Protein AF-A0A063ZNJ9-F1 (afdb_monomer_lite)

Foldseek 3Di:
DVVLLCCQQPPLPLVSFPHSCCCVPQLVVLQVVLQVVLQVCLVVPDVDPVSSVVSSVVSNVVSSNVSSSVVSVVRVVD

pLDDT: mean 82.7, std 11.41, range [53.88, 95.69]

Sequence (78 aa):
MKEELKRRLFRFDHEGWNNPWYGFVAAPILTALGISIGELFGVHLVSSALGEDLIVILCMVVTIVVGFTGVALIDMGR

Secondary structure (DSSP, 8-state):
-HHHHHHHHHS--GGGSSSTHHHHHHHHHHHHHHHHHHHHHHHHH-SSHHHHHHHHHHHHHHHHHHHHHHHHHHHHT-

Radius of gyration: 14.66 Å; chains: 1; bounding box: 34×21×39 Å

Structure (mmCIF, N/CA/C/O backbone):
data_AF-A0A063ZNJ9-F1
#
_entry.id   AF-A0A063ZNJ9-F1
#
loop_
_atom_site.group_PDB
_atom_site.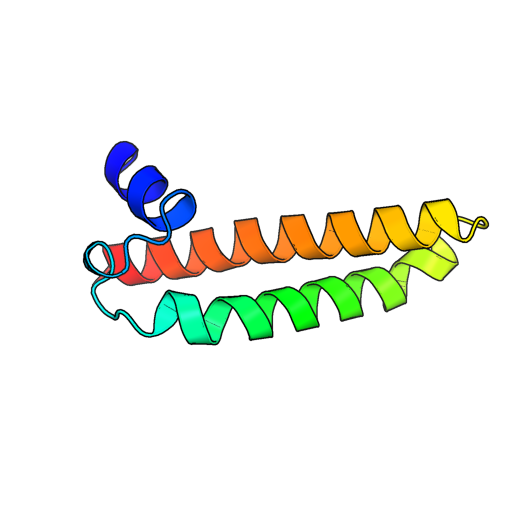id
_atom_site.type_symbol
_atom_site.label_atom_id
_atom_site.label_alt_id
_atom_site.label_comp_id
_atom_site.label_asym_id
_atom_site.label_entity_id
_atom_site.label_seq_id
_atom_site.pdbx_PDB_ins_code
_atom_site.Cartn_x
_atom_site.Cartn_y
_atom_site.Cartn_z
_atom_site.occupancy
_atom_site.B_iso_or_equiv
_atom_site.auth_seq_id
_atom_site.auth_comp_id
_atom_site.auth_asym_id
_atom_site.auth_atom_id
_atom_site.pdbx_PDB_model_num
ATOM 1 N N . MET A 1 1 ? -7.961 10.365 16.583 1.00 57.28 1 MET A N 1
ATOM 2 C CA . MET A 1 1 ? -7.653 10.698 15.166 1.00 57.28 1 MET A CA 1
ATOM 3 C C . MET A 1 1 ? -6.188 10.526 14.745 1.00 57.28 1 MET A C 1
ATOM 5 O O . MET A 1 1 ? -5.902 9.484 14.180 1.00 57.28 1 MET A O 1
ATOM 9 N N . LYS A 1 2 ? -5.235 11.459 14.963 1.00 63.59 2 LYS A N 1
ATOM 10 C CA . LYS A 1 2 ? -3.882 11.335 14.344 1.00 63.59 2 LYS A CA 1
ATOM 11 C C . LYS A 1 2 ? -3.050 10.155 14.883 1.00 63.59 2 LYS A C 1
ATOM 13 O O . LYS A 1 2 ? -2.444 9.431 14.100 1.00 63.59 2 LYS A O 1
ATOM 18 N N . GLU A 1 3 ? -3.060 9.941 16.198 1.00 68.06 3 GLU A N 1
ATOM 19 C CA . GLU A 1 3 ? -2.350 8.818 16.842 1.00 68.06 3 GLU A CA 1
ATOM 20 C C . GLU A 1 3 ? -3.030 7.466 16.588 1.00 68.06 3 GLU A C 1
ATOM 22 O O . GLU A 1 3 ? -2.380 6.447 16.385 1.00 68.06 3 GLU A O 1
ATOM 27 N N . GLU A 1 4 ? -4.353 7.477 16.505 1.00 66.62 4 GLU A N 1
ATOM 28 C CA . GLU A 1 4 ? -5.194 6.313 16.222 1.00 66.62 4 GLU A CA 1
ATOM 29 C C . GLU A 1 4 ? -5.033 5.820 14.776 1.00 66.62 4 GLU A C 1
ATOM 31 O O . GLU A 1 4 ? -4.854 4.627 14.537 1.00 66.62 4 GLU A O 1
ATOM 36 N N . LEU A 1 5 ? -4.960 6.751 13.817 1.00 68.75 5 LEU A N 1
ATOM 37 C CA . LEU A 1 5 ? -4.649 6.464 12.417 1.00 68.75 5 LEU A CA 1
ATOM 38 C C . LEU A 1 5 ? -3.249 5.854 12.268 1.00 68.75 5 LEU A C 1
ATOM 40 O O . LEU A 1 5 ? -3.081 4.848 11.582 1.00 68.75 5 LEU A O 1
ATOM 44 N N . LYS A 1 6 ? -2.244 6.423 12.950 1.00 68.31 6 LYS A N 1
ATOM 45 C CA . LYS A 1 6 ? -0.883 5.870 12.953 1.00 68.31 6 LYS A CA 1
ATOM 46 C C . LYS A 1 6 ? -0.845 4.450 13.512 1.00 68.31 6 LYS A C 1
ATOM 48 O O . LYS A 1 6 ? -0.174 3.601 12.936 1.00 68.31 6 LYS A O 1
ATOM 53 N N . ARG A 1 7 ? -1.560 4.182 14.609 1.00 67.56 7 ARG A N 1
ATOM 54 C CA . ARG A 1 7 ? -1.586 2.857 15.251 1.00 67.56 7 ARG A CA 1
ATOM 55 C C . ARG A 1 7 ? -2.140 1.784 14.309 1.00 67.56 7 ARG A C 1
ATOM 57 O O . ARG A 1 7 ? -1.548 0.715 14.193 1.00 67.56 7 ARG A O 1
ATOM 64 N N . ARG A 1 8 ? -3.209 2.112 13.579 1.00 66.69 8 ARG A N 1
ATOM 65 C CA . ARG A 1 8 ? -3.857 1.231 12.594 1.00 66.69 8 ARG A CA 1
ATOM 66 C C . ARG A 1 8 ? -3.013 1.005 11.335 1.00 66.69 8 ARG A C 1
ATOM 68 O O . ARG A 1 8 ? -2.951 -0.120 10.853 1.00 66.69 8 ARG A O 1
ATOM 75 N N . LEU A 1 9 ? -2.339 2.046 10.834 1.00 67.69 9 LEU A N 1
ATOM 76 C CA . LEU A 1 9 ? -1.525 1.982 9.610 1.00 67.69 9 LEU A CA 1
ATOM 77 C C . LEU A 1 9 ? -0.147 1.341 9.809 1.00 67.69 9 LEU A C 1
ATOM 79 O O . LEU A 1 9 ? 0.315 0.615 8.937 1.00 67.69 9 LEU A O 1
ATOM 83 N N . PHE A 1 10 ? 0.531 1.622 10.925 1.00 64.31 10 PHE A N 1
ATOM 84 C CA . PHE A 1 10 ? 1.950 1.275 11.085 1.00 64.31 10 PHE A CA 1
ATOM 85 C C . PHE A 1 10 ? 2.213 0.067 11.973 1.00 64.31 10 PHE A C 1
ATOM 87 O O . PHE A 1 10 ? 3.341 -0.421 11.998 1.00 64.31 10 PHE A O 1
ATOM 94 N N . ARG A 1 11 ? 1.219 -0.407 12.729 1.00 53.88 11 ARG A N 1
ATOM 95 C CA . ARG A 1 11 ? 1.478 -1.400 13.776 1.00 53.88 11 ARG A CA 1
ATOM 96 C C . ARG A 1 11 ? 0.884 -2.777 13.522 1.00 53.88 11 ARG A C 1
ATOM 98 O O . ARG A 1 11 ? 1.082 -3.643 14.364 1.00 53.88 11 ARG A O 1
ATOM 105 N N . PHE A 1 12 ? 0.179 -2.988 12.404 1.00 57.50 12 PHE A N 1
ATOM 106 C CA . PHE A 1 12 ? -0.630 -4.200 12.194 1.00 57.50 12 PHE A CA 1
ATOM 107 C C . PHE A 1 12 ? -1.442 -4.555 13.457 1.00 57.50 12 PHE A C 1
ATOM 109 O O . PHE A 1 12 ? -1.668 -5.721 13.757 1.00 57.50 12 PHE A O 1
ATOM 116 N N . ASP A 1 13 ? -1.854 -3.546 14.230 1.00 63.03 13 ASP A N 1
ATOM 117 C CA . ASP A 1 13 ? -2.514 -3.730 15.519 1.00 63.03 13 ASP A CA 1
ATOM 118 C C . ASP A 1 13 ? -3.967 -4.101 15.236 1.00 63.03 13 ASP A C 1
ATOM 120 O O . ASP A 1 13 ? -4.800 -3.234 14.969 1.00 63.03 13 ASP A O 1
ATOM 124 N N . HIS A 1 14 ? -4.238 -5.405 15.173 1.00 62.19 14 HIS A N 1
ATOM 125 C CA . HIS A 1 14 ? -5.550 -5.954 14.818 1.00 62.19 14 HIS A CA 1
ATOM 126 C C . HIS A 1 14 ? -6.628 -5.563 15.832 1.00 62.19 14 HIS A C 1
ATOM 128 O O . HIS A 1 14 ? -7.798 -5.491 15.469 1.00 62.19 14 HIS A O 1
ATOM 134 N N . GLU A 1 15 ? -6.233 -5.246 17.067 1.00 64.56 15 GLU A N 1
ATOM 135 C CA . GLU A 1 15 ? -7.126 -4.750 18.117 1.00 64.56 15 GLU A CA 1
ATOM 136 C C . GLU A 1 15 ? -7.530 -3.286 17.900 1.00 64.56 15 GLU A C 1
ATOM 138 O O . GLU A 1 15 ? -8.487 -2.803 18.497 1.00 64.56 15 GLU A O 1
ATOM 143 N N . GLY A 1 16 ? -6.810 -2.562 17.038 1.00 67.12 16 GLY A N 1
ATOM 144 C CA . GLY A 1 16 ? -7.095 -1.166 16.739 1.00 67.12 16 GLY A CA 1
ATOM 145 C C . GLY A 1 16 ? -8.276 -0.956 15.793 1.00 67.12 16 GLY A C 1
ATOM 146 O O . GLY A 1 16 ? -8.733 0.178 15.700 1.00 67.12 16 GLY A O 1
ATOM 147 N N . TRP A 1 17 ? -8.746 -1.988 15.087 1.00 75.44 17 TRP A N 1
ATOM 148 C CA . TRP A 1 17 ? -9.791 -1.908 14.057 1.00 75.44 17 TRP A CA 1
ATOM 149 C C . TRP A 1 17 ? -11.140 -2.399 14.593 1.00 75.44 17 TRP A C 1
ATOM 151 O O . TRP A 1 17 ? -11.178 -3.392 15.315 1.00 75.44 17 TRP A O 1
ATOM 161 N N . ASN A 1 18 ? -12.257 -1.787 14.177 1.00 78.25 18 ASN A N 1
ATOM 162 C CA . ASN A 1 18 ? -13.588 -2.321 14.509 1.00 78.25 18 ASN A CA 1
ATOM 163 C C . ASN A 1 18 ? -13.819 -3.705 13.872 1.00 78.25 18 ASN A C 1
ATOM 165 O O . ASN A 1 18 ? -14.591 -4.511 14.392 1.00 78.25 18 ASN A O 1
ATOM 169 N N . ASN A 1 19 ? -13.143 -3.997 12.754 1.00 77.94 19 ASN A N 1
ATOM 170 C CA . ASN A 1 19 ? -13.097 -5.328 12.156 1.00 77.94 19 ASN A CA 1
ATOM 171 C C . ASN A 1 19 ? -11.640 -5.802 11.949 1.00 77.94 19 ASN A C 1
ATOM 173 O O . ASN A 1 19 ? -10.933 -5.245 11.103 1.00 77.94 19 ASN A O 1
ATOM 177 N N . PRO A 1 20 ? -11.196 -6.873 12.637 1.00 76.12 20 PRO A N 1
ATOM 178 C CA . PRO A 1 20 ? -9.821 -7.371 12.540 1.00 76.12 20 PRO A CA 1
ATOM 179 C C . PRO A 1 20 ? -9.479 -7.954 11.157 1.00 76.12 20 PRO A C 1
ATOM 181 O O . PRO A 1 20 ? -8.307 -8.071 10.804 1.00 76.12 20 PRO A O 1
ATOM 184 N N . TRP A 1 21 ? -10.480 -8.291 10.334 1.00 79.94 21 TRP A N 1
ATOM 185 C CA . TRP A 1 21 ? -10.272 -8.850 8.994 1.00 79.94 21 TRP A CA 1
ATOM 186 C C . TRP A 1 21 ? -9.784 -7.827 7.965 1.00 79.94 21 TRP A C 1
ATOM 188 O O . TRP A 1 21 ? -9.300 -8.223 6.904 1.00 79.94 21 TRP A O 1
ATOM 198 N N . TYR A 1 22 ? -9.872 -6.524 8.254 1.00 79.56 22 TYR A N 1
ATOM 199 C CA . TYR A 1 22 ? -9.463 -5.491 7.302 1.00 79.56 22 TYR A CA 1
ATOM 200 C C . TYR A 1 22 ? -7.987 -5.584 6.923 1.00 79.56 22 TYR A C 1
ATOM 202 O O . TYR A 1 22 ? -7.673 -5.495 5.741 1.00 79.56 22 TYR A O 1
ATOM 210 N N . GLY A 1 23 ? -7.094 -5.856 7.878 1.00 76.19 23 GLY A N 1
ATOM 211 C CA . GLY A 1 23 ? -5.676 -6.086 7.587 1.00 76.1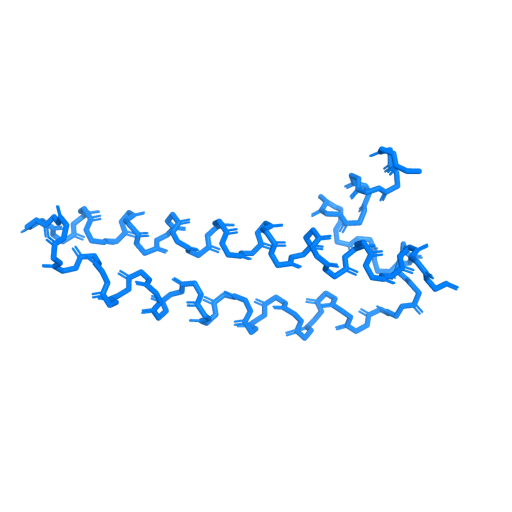9 23 GLY A CA 1
ATOM 212 C C . GLY A 1 23 ? -5.457 -7.263 6.635 1.00 76.19 23 GLY A C 1
ATOM 213 O O . GLY A 1 23 ? -4.798 -7.118 5.607 1.00 76.19 23 GLY A O 1
ATOM 214 N N . PHE A 1 24 ? -6.057 -8.410 6.954 1.00 81.94 24 PHE A N 1
ATOM 215 C CA . PHE A 1 24 ? -5.856 -9.659 6.217 1.00 81.94 24 PHE A CA 1
ATOM 216 C C . PHE A 1 24 ? -6.453 -9.663 4.816 1.00 81.94 24 PHE A C 1
ATOM 218 O O . PHE A 1 24 ? -5.881 -10.279 3.923 1.00 81.94 24 PHE A O 1
ATOM 225 N N . VAL A 1 25 ? -7.596 -9.008 4.617 1.00 86.69 25 VAL A N 1
ATOM 226 C CA . VAL A 1 25 ? -8.283 -9.000 3.320 1.00 86.69 25 VAL A CA 1
ATOM 227 C C . VAL A 1 25 ? -7.820 -7.827 2.463 1.00 86.69 25 VAL A C 1
ATOM 229 O O . VAL A 1 25 ? -7.552 -8.008 1.278 1.00 86.69 25 VAL A O 1
ATOM 232 N N . ALA A 1 26 ? -7.681 -6.627 3.039 1.00 86.50 26 ALA A N 1
ATOM 233 C CA . ALA A 1 26 ? -7.309 -5.454 2.256 1.00 86.50 26 ALA A CA 1
ATOM 234 C C . ALA A 1 26 ? -5.857 -5.525 1.776 1.00 86.50 26 ALA A C 1
ATOM 236 O O . ALA A 1 26 ? -5.604 -5.159 0.634 1.00 86.50 26 ALA A O 1
ATOM 237 N N . ALA A 1 27 ? -4.916 -6.032 2.584 1.00 86.06 27 ALA A N 1
ATOM 238 C CA . ALA A 1 27 ? -3.508 -6.115 2.187 1.00 86.06 27 ALA A CA 1
ATOM 239 C C . ALA A 1 27 ? -3.289 -6.871 0.860 1.00 86.06 27 ALA A C 1
ATOM 241 O O . ALA A 1 27 ? -2.793 -6.244 -0.073 1.00 86.06 27 ALA A O 1
ATOM 242 N N . PRO A 1 28 ? -3.685 -8.152 0.702 1.00 91.00 28 PRO A N 1
ATOM 243 C C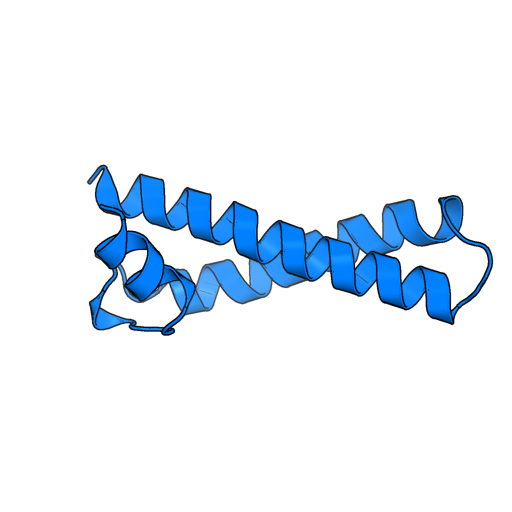A . PRO A 1 28 ? -3.455 -8.879 -0.546 1.00 91.00 28 PRO A CA 1
ATOM 244 C C . PRO A 1 28 ? -4.197 -8.261 -1.736 1.00 91.00 28 PRO A C 1
ATOM 246 O O . PRO A 1 28 ? -3.648 -8.225 -2.835 1.00 91.00 28 PRO A O 1
ATOM 249 N N . ILE A 1 29 ? -5.407 -7.725 -1.529 1.00 93.62 29 ILE A N 1
ATOM 250 C CA . ILE A 1 29 ? -6.178 -7.064 -2.592 1.00 93.62 29 ILE A CA 1
ATOM 251 C C . ILE A 1 29 ? -5.467 -5.791 -3.068 1.00 93.62 29 ILE A C 1
ATOM 253 O O . ILE A 1 29 ? -5.294 -5.592 -4.269 1.00 93.62 29 ILE A O 1
ATOM 257 N N . LEU A 1 30 ? -5.033 -4.937 -2.139 1.00 93.50 30 LEU A N 1
ATOM 258 C CA . LEU A 1 30 ? -4.336 -3.689 -2.450 1.00 93.50 30 LEU A CA 1
ATOM 259 C C . LEU A 1 30 ? -2.955 -3.949 -3.057 1.00 93.50 30 LEU A C 1
ATOM 261 O O . LEU A 1 30 ? -2.557 -3.238 -3.977 1.00 93.50 30 LEU A O 1
ATOM 265 N N . THR A 1 31 ? -2.246 -4.979 -2.590 1.00 93.00 31 THR A N 1
ATOM 266 C CA . THR A 1 31 ? -0.986 -5.426 -3.190 1.00 93.00 31 THR A CA 1
ATOM 267 C C . THR A 1 31 ? -1.192 -5.860 -4.637 1.00 93.00 31 THR A C 1
ATOM 269 O O . THR A 1 31 ? -0.503 -5.349 -5.515 1.00 93.00 31 THR A O 1
ATOM 272 N N . ALA A 1 32 ? -2.157 -6.749 -4.900 1.00 95.69 32 ALA A N 1
ATOM 273 C CA . ALA A 1 32 ? -2.448 -7.218 -6.252 1.00 95.69 32 ALA A CA 1
ATOM 274 C C . ALA A 1 32 ? -2.828 -6.055 -7.178 1.00 95.69 32 ALA A C 1
ATOM 276 O O . ALA A 1 32 ? -2.286 -5.936 -8.273 1.00 95.69 32 ALA A O 1
ATOM 277 N N . LEU A 1 33 ? -3.688 -5.148 -6.705 1.00 95.44 33 LEU A N 1
ATOM 278 C CA . LEU A 1 33 ? -4.086 -3.961 -7.455 1.00 95.44 33 LEU A CA 1
ATOM 279 C C . LEU A 1 33 ? -2.888 -3.057 -7.781 1.00 95.44 33 LEU A C 1
ATOM 281 O O . LEU A 1 33 ? -2.750 -2.603 -8.915 1.00 95.44 33 LEU A O 1
ATOM 285 N N . GLY A 1 34 ? -2.013 -2.810 -6.806 1.00 94.31 34 GLY A N 1
ATOM 286 C CA . GLY A 1 34 ? -0.835 -1.971 -6.996 1.00 94.31 34 GLY A CA 1
ATOM 287 C C . GLY A 1 34 ? 0.187 -2.576 -7.959 1.00 94.31 34 GLY A C 1
ATOM 288 O O . GLY A 1 34 ? 0.752 -1.840 -8.765 1.00 94.31 34 GLY A O 1
ATOM 289 N N . ILE A 1 35 ? 0.367 -3.902 -7.932 1.00 95.38 35 ILE A N 1
ATOM 290 C CA . ILE A 1 35 ? 1.193 -4.623 -8.910 1.00 95.38 35 ILE A CA 1
ATOM 291 C C . ILE A 1 35 ? 0.588 -4.495 -10.308 1.00 95.38 35 ILE A C 1
ATOM 293 O O . ILE A 1 35 ? 1.286 -4.064 -11.217 1.00 95.38 35 ILE A O 1
ATOM 297 N N . SER A 1 36 ? -0.710 -4.772 -10.479 1.00 94.94 36 SER A N 1
ATOM 298 C CA . SER A 1 36 ? -1.367 -4.675 -11.790 1.00 94.94 36 SER A CA 1
ATOM 299 C C . SER A 1 36 ? -1.275 -3.272 -12.391 1.00 94.94 36 SER A C 1
ATOM 301 O O . SER A 1 36 ? -1.025 -3.129 -13.584 1.00 94.94 36 SER A O 1
ATOM 303 N N . ILE A 1 37 ? -1.440 -2.225 -11.575 1.00 92.62 37 ILE A N 1
ATOM 304 C CA . ILE A 1 37 ? -1.232 -0.835 -12.009 1.00 92.62 37 ILE A CA 1
ATOM 305 C C . ILE A 1 37 ? 0.231 -0.628 -12.418 1.00 92.62 37 ILE A C 1
ATOM 307 O O . ILE A 1 37 ? 0.502 -0.090 -13.488 1.00 92.62 37 ILE A O 1
ATOM 311 N N . GLY A 1 38 ? 1.171 -1.070 -11.584 1.00 91.44 38 GLY A N 1
ATOM 312 C CA . GLY A 1 38 ? 2.599 -0.975 -11.859 1.00 91.44 38 GLY A CA 1
ATOM 313 C C . GLY A 1 38 ? 3.005 -1.633 -13.176 1.00 91.44 38 GLY A C 1
ATOM 314 O O . GLY A 1 38 ? 3.711 -1.014 -13.961 1.00 91.44 38 GLY A O 1
ATOM 315 N N . GLU A 1 39 ? 2.521 -2.842 -13.451 1.00 90.81 39 GLU A N 1
ATOM 316 C CA . GLU A 1 39 ? 2.815 -3.584 -14.683 1.00 90.81 39 GLU A CA 1
ATOM 317 C C . GLU A 1 39 ? 2.185 -2.927 -15.918 1.00 90.81 39 GLU A C 1
ATOM 319 O O . GLU A 1 39 ? 2.824 -2.846 -16.966 1.00 90.81 39 GLU A O 1
ATOM 324 N N . LEU A 1 40 ? 0.961 -2.398 -15.793 1.00 91.25 40 LEU A N 1
ATOM 325 C CA . LEU A 1 40 ? 0.268 -1.703 -16.883 1.00 91.25 40 LEU A CA 1
ATOM 326 C C . LEU A 1 40 ? 0.993 -0.429 -17.333 1.00 91.25 40 LEU A C 1
ATOM 328 O O . LEU A 1 40 ? 0.945 -0.092 -18.513 1.00 91.25 40 LEU A O 1
ATOM 332 N N . PHE A 1 41 ? 1.633 0.297 -16.413 1.00 85.00 41 PHE A N 1
ATOM 333 C CA . PHE A 1 41 ? 2.273 1.581 -16.720 1.00 85.00 41 PHE A CA 1
ATOM 334 C C . PHE A 1 41 ? 3.804 1.518 -16.773 1.00 85.00 41 PHE A C 1
ATOM 336 O O . PHE A 1 41 ? 4.412 2.308 -17.492 1.00 85.00 41 PHE A O 1
ATOM 343 N N . GLY A 1 42 ? 4.441 0.596 -16.050 1.00 79.12 42 GLY A N 1
ATOM 344 C CA . GLY A 1 42 ? 5.898 0.500 -15.913 1.00 79.12 42 GLY A CA 1
ATOM 345 C C . GLY A 1 42 ? 6.605 0.352 -17.255 1.00 79.12 42 GLY A C 1
ATOM 346 O O . GLY A 1 42 ? 7.486 1.153 -17.565 1.00 79.12 42 GLY A O 1
ATOM 347 N N . VAL A 1 43 ? 6.111 -0.562 -18.096 1.00 76.12 43 VAL A N 1
ATOM 348 C CA . VAL A 1 43 ? 6.626 -0.831 -19.454 1.00 76.12 43 VAL A CA 1
ATOM 349 C C . VAL A 1 43 ? 6.548 0.375 -20.401 1.00 76.12 43 VAL A C 1
ATOM 351 O O . VAL A 1 43 ? 7.181 0.397 -21.454 1.00 76.12 43 VAL A O 1
ATOM 354 N N . HIS A 1 44 ? 5.748 1.389 -20.058 1.00 81.25 44 HIS A N 1
ATOM 355 C CA . HIS A 1 44 ? 5.579 2.610 -20.847 1.00 81.25 44 HIS A CA 1
ATOM 356 C C . HIS A 1 44 ? 6.354 3.809 -20.286 1.00 81.25 44 HIS A C 1
ATOM 358 O O . HIS A 1 44 ? 6.521 4.806 -20.988 1.00 81.25 44 HIS A O 1
ATOM 364 N N . LEU A 1 45 ? 6.805 3.741 -19.031 1.00 79.50 45 LEU A N 1
ATOM 365 C CA . LEU A 1 45 ? 7.446 4.855 -18.327 1.00 79.50 45 LEU A CA 1
ATOM 366 C C . LEU A 1 45 ? 8.972 4.755 -18.335 1.00 79.50 45 LEU A C 1
ATOM 368 O O . LEU A 1 45 ? 9.661 5.775 -18.290 1.00 79.50 45 LEU A O 1
ATOM 372 N N . VAL A 1 46 ? 9.504 3.538 -18.378 1.00 87.00 46 VAL A N 1
ATOM 373 C CA . VAL A 1 46 ? 10.934 3.252 -18.267 1.00 87.00 46 VAL A CA 1
ATOM 374 C C . VAL A 1 46 ? 11.297 2.094 -19.191 1.00 87.00 46 VAL A C 1
ATOM 376 O O . VAL A 1 46 ? 10.493 1.212 -19.437 1.00 87.00 46 VAL A O 1
ATOM 379 N N . SER A 1 47 ? 12.517 2.116 -19.731 1.00 85.12 47 SER A N 1
ATOM 380 C CA . SER A 1 47 ? 13.012 1.106 -20.686 1.00 85.12 47 SER A CA 1
ATOM 381 C C . SER A 1 47 ? 13.932 0.062 -20.037 1.00 85.12 47 SER A C 1
ATOM 383 O O . SER A 1 47 ? 14.479 -0.795 -20.733 1.00 85.12 47 SER A O 1
ATOM 385 N N . SER A 1 48 ? 14.192 0.164 -18.733 1.00 91.44 48 SER A N 1
ATOM 386 C CA . SER A 1 48 ? 15.082 -0.747 -18.015 1.00 91.44 48 SER A CA 1
ATOM 387 C C . SER A 1 48 ? 14.283 -1.654 -17.089 1.00 91.44 48 SER A C 1
ATOM 389 O O . SER A 1 48 ? 13.414 -1.175 -16.368 1.00 91.44 48 SER A O 1
ATOM 391 N N . ALA A 1 49 ? 14.647 -2.939 -17.037 1.00 88.44 49 ALA A N 1
ATOM 392 C CA . ALA A 1 49 ? 14.004 -3.916 -16.152 1.00 88.44 49 ALA A CA 1
ATOM 393 C C . ALA A 1 49 ? 14.023 -3.465 -14.680 1.00 88.44 49 ALA A C 1
ATOM 395 O O . ALA A 1 49 ? 13.005 -3.489 -14.001 1.00 88.44 49 ALA A O 1
ATOM 396 N N . LEU A 1 50 ? 15.163 -2.937 -14.212 1.00 91.56 50 LEU A N 1
ATOM 397 C CA . LEU A 1 50 ? 15.267 -2.375 -12.862 1.00 91.56 50 LEU A CA 1
ATOM 398 C C . LEU A 1 50 ? 14.319 -1.182 -12.653 1.00 91.56 50 LEU A C 1
ATOM 400 O O . LEU A 1 50 ? 13.792 -0.995 -11.561 1.00 91.56 50 LEU A O 1
ATOM 404 N N . GLY A 1 51 ? 14.126 -0.350 -13.677 1.00 89.62 51 GLY A N 1
ATOM 405 C CA . GLY A 1 51 ? 13.186 0.762 -13.614 1.00 89.62 51 GLY A CA 1
ATOM 406 C C . GLY A 1 51 ? 11.747 0.270 -13.503 1.00 89.62 51 GLY A C 1
ATOM 407 O O . GLY A 1 51 ? 11.000 0.791 -12.679 1.00 89.62 51 GLY A O 1
ATOM 408 N N . GLU A 1 52 ? 11.368 -0.720 -14.312 1.00 90.69 52 GLU A N 1
ATOM 409 C CA . GLU A 1 52 ? 10.025 -1.310 -14.295 1.00 90.69 52 GLU A CA 1
ATOM 410 C C . GLU A 1 52 ? 9.712 -1.899 -12.916 1.00 90.69 52 GLU A C 1
ATOM 412 O O . GLU A 1 52 ? 8.695 -1.539 -12.322 1.00 90.69 52 GLU A O 1
ATOM 417 N N . ASP A 1 53 ? 10.634 -2.682 -12.347 1.00 92.31 53 ASP A N 1
ATOM 418 C CA . ASP A 1 53 ? 10.498 -3.243 -10.998 1.00 92.31 53 ASP A CA 1
ATOM 419 C C . ASP A 1 53 ? 10.307 -2.148 -9.936 1.00 92.31 53 ASP A C 1
ATOM 421 O O . ASP A 1 53 ? 9.450 -2.257 -9.056 1.00 92.31 53 ASP A O 1
ATOM 425 N N . LEU A 1 54 ? 11.071 -1.053 -10.019 1.00 93.56 54 LEU A N 1
ATOM 426 C CA . LEU A 1 54 ? 10.937 0.073 -9.093 1.00 93.56 54 LEU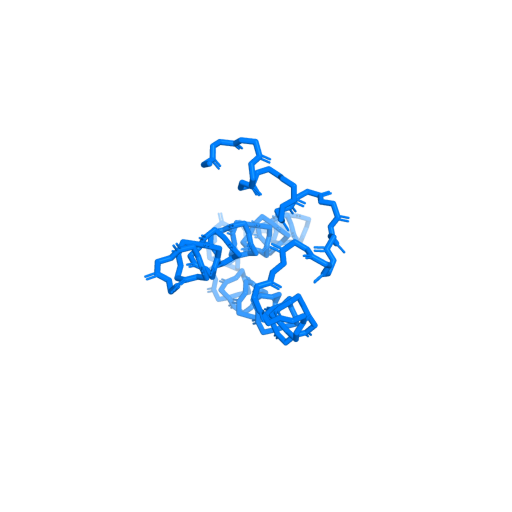 A CA 1
ATOM 427 C C . LEU A 1 54 ? 9.582 0.777 -9.224 1.00 93.56 54 LEU A C 1
ATOM 429 O O . LEU A 1 54 ? 9.008 1.168 -8.206 1.00 93.56 54 LEU A O 1
ATOM 433 N N . ILE A 1 55 ? 9.056 0.924 -10.443 1.00 93.00 55 ILE A N 1
ATOM 434 C CA . ILE A 1 55 ? 7.717 1.482 -10.671 1.00 93.00 55 ILE A CA 1
ATOM 435 C C . ILE A 1 55 ? 6.648 0.555 -10.092 1.00 93.00 55 ILE A C 1
ATOM 437 O O . ILE A 1 55 ? 5.758 1.032 -9.388 1.00 93.00 55 ILE A O 1
ATOM 441 N N . VAL A 1 56 ? 6.760 -0.757 -10.306 1.00 94.44 56 VAL A N 1
ATOM 442 C CA . VAL A 1 56 ? 5.834 -1.746 -9.738 1.00 94.44 56 VAL A CA 1
ATOM 443 C C . VAL A 1 56 ? 5.837 -1.684 -8.212 1.00 94.44 56 VAL A C 1
ATOM 445 O O . VAL A 1 56 ? 4.775 -1.571 -7.594 1.00 94.44 56 VAL A O 1
ATOM 448 N N . ILE A 1 57 ? 7.019 -1.674 -7.590 1.00 93.56 57 ILE A N 1
ATOM 449 C CA . ILE A 1 57 ? 7.163 -1.560 -6.133 1.00 93.56 57 ILE A CA 1
ATOM 450 C C . ILE A 1 57 ? 6.569 -0.239 -5.630 1.00 93.56 57 ILE A C 1
ATOM 452 O O . ILE A 1 57 ? 5.854 -0.226 -4.626 1.00 93.56 57 ILE A O 1
ATOM 456 N N . LEU A 1 58 ? 6.819 0.874 -6.324 1.00 94.12 58 LEU A N 1
ATOM 457 C CA . LEU A 1 58 ? 6.268 2.178 -5.963 1.00 94.12 58 LEU A CA 1
ATOM 458 C C . LEU A 1 58 ? 4.733 2.176 -6.027 1.00 94.12 58 LEU A C 1
ATOM 460 O O . LEU A 1 58 ? 4.080 2.597 -5.070 1.00 94.12 58 LEU A O 1
ATOM 464 N N . CYS A 1 59 ? 4.151 1.669 -7.115 1.00 94.88 59 CYS A N 1
ATOM 465 C CA . CYS A 1 59 ? 2.704 1.547 -7.285 1.00 94.88 59 CYS A CA 1
ATOM 466 C C . CYS A 1 59 ? 2.080 0.637 -6.222 1.00 94.88 59 CYS A C 1
ATOM 468 O O . CYS A 1 59 ? 1.034 0.979 -5.664 1.00 94.88 59 CYS A O 1
ATOM 470 N N . MET A 1 60 ? 2.739 -0.473 -5.881 1.00 94.31 60 MET A N 1
ATOM 471 C CA . MET A 1 60 ? 2.335 -1.353 -4.787 1.00 94.31 60 MET A CA 1
ATOM 472 C C . MET A 1 60 ? 2.281 -0.593 -3.456 1.00 94.31 60 MET A C 1
ATOM 474 O O . MET A 1 60 ? 1.242 -0.583 -2.795 1.00 94.31 60 MET A O 1
ATOM 478 N N . VAL A 1 61 ? 3.363 0.092 -3.077 1.00 92.50 61 VAL A N 1
ATOM 479 C CA . VAL A 1 61 ? 3.443 0.828 -1.804 1.00 92.50 61 VAL A CA 1
ATOM 480 C C . VAL A 1 61 ? 2.397 1.941 -1.735 1.00 92.50 61 VAL A C 1
ATOM 482 O O . VAL A 1 61 ? 1.694 2.058 -0.731 1.00 92.50 61 VAL A O 1
ATOM 485 N N . VAL A 1 62 ? 2.245 2.735 -2.798 1.00 94.12 62 VAL A N 1
ATOM 486 C CA . VAL A 1 62 ? 1.266 3.832 -2.840 1.00 94.12 62 VAL A CA 1
ATOM 487 C C . VAL A 1 62 ? -0.159 3.296 -2.712 1.00 94.12 62 VAL A C 1
ATOM 489 O O . VAL A 1 62 ? -0.930 3.809 -1.901 1.00 94.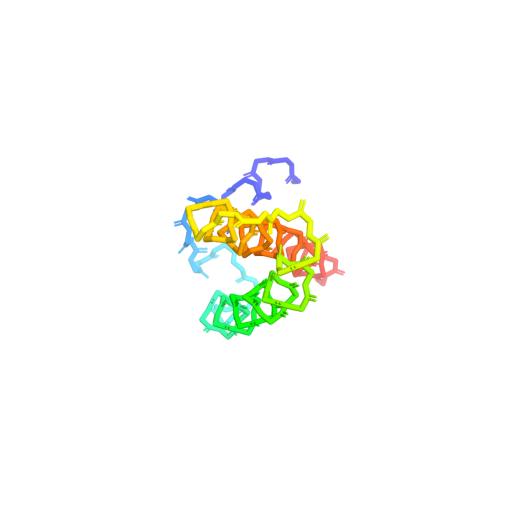12 62 VAL A O 1
ATOM 492 N N . THR A 1 63 ? -0.501 2.239 -3.452 1.00 95.12 63 THR A N 1
ATOM 493 C CA . THR A 1 63 ? -1.837 1.623 -3.404 1.00 95.12 63 THR A CA 1
ATOM 494 C C . THR A 1 63 ? -2.164 1.092 -2.013 1.00 95.12 63 THR A C 1
ATOM 496 O O . THR A 1 63 ? -3.257 1.338 -1.505 1.00 95.12 63 THR A O 1
ATOM 499 N N . ILE A 1 64 ? -1.209 0.422 -1.361 1.00 90.81 64 ILE A N 1
ATOM 500 C CA . ILE A 1 64 ? -1.363 -0.070 0.014 1.00 90.81 64 ILE A CA 1
ATOM 501 C C . ILE A 1 64 ? -1.608 1.097 0.974 1.00 90.81 64 ILE A C 1
ATOM 503 O O . ILE A 1 64 ? -2.572 1.066 1.735 1.00 90.81 64 ILE A O 1
ATOM 507 N N . VAL A 1 65 ? -0.782 2.146 0.926 1.00 90.12 65 VAL A N 1
ATOM 508 C CA . VAL A 1 65 ? -0.889 3.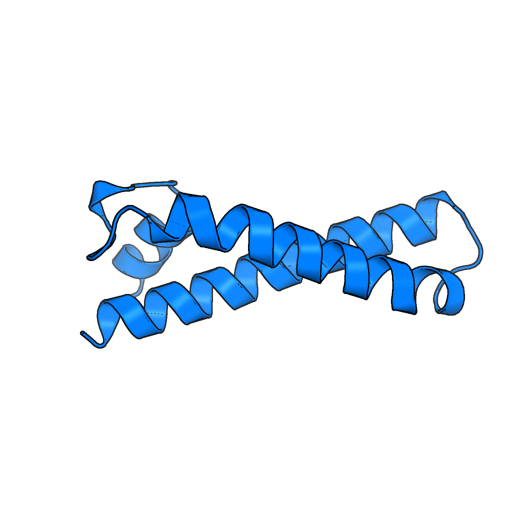293 1.845 1.00 90.12 65 VAL A CA 1
ATOM 509 C C . VAL A 1 65 ? -2.214 4.032 1.664 1.00 90.12 65 VAL A C 1
ATOM 511 O O . VAL A 1 65 ? -2.912 4.302 2.645 1.00 90.12 65 VAL A O 1
ATOM 514 N N . VAL A 1 66 ? -2.589 4.345 0.422 1.00 92.50 66 VAL A N 1
ATOM 515 C CA . VAL A 1 66 ? -3.840 5.055 0.117 1.00 92.50 66 VAL A CA 1
ATOM 516 C C . VAL A 1 66 ? -5.047 4.187 0.467 1.00 92.50 66 VAL A C 1
ATOM 518 O O . VAL A 1 66 ? -5.964 4.656 1.142 1.00 92.50 66 VAL A O 1
ATOM 521 N N . GLY A 1 67 ? -5.026 2.912 0.074 1.00 90.81 67 GLY A N 1
ATOM 522 C CA . GLY A 1 67 ? -6.102 1.966 0.342 1.00 90.81 67 GLY A CA 1
ATOM 523 C C . GLY A 1 67 ? -6.341 1.769 1.835 1.00 90.81 67 GLY A C 1
ATOM 524 O O . GLY A 1 67 ? -7.462 1.964 2.302 1.00 90.81 67 GLY A O 1
ATOM 525 N N . PHE A 1 68 ? -5.295 1.478 2.614 1.00 87.69 68 PHE A N 1
ATOM 526 C CA . PHE A 1 68 ? -5.433 1.336 4.065 1.00 87.69 68 PHE A CA 1
ATOM 527 C C . PHE A 1 68 ? -5.837 2.634 4.759 1.00 87.69 68 PHE A C 1
ATOM 529 O O . PHE A 1 68 ? -6.573 2.584 5.742 1.00 87.69 68 PHE A O 1
ATOM 536 N N . THR A 1 69 ? -5.414 3.793 4.250 1.00 88.12 69 THR A N 1
ATOM 537 C CA . THR A 1 69 ? -5.898 5.082 4.763 1.00 88.12 69 THR A CA 1
ATOM 538 C C . THR A 1 69 ? -7.407 5.210 4.552 1.00 88.12 69 THR A C 1
ATOM 540 O O . THR A 1 69 ? -8.122 5.568 5.485 1.00 88.12 69 THR A O 1
ATOM 543 N N . GLY A 1 70 ? -7.914 4.856 3.367 1.00 87.62 70 GLY A N 1
ATOM 544 C CA . GLY A 1 70 ? -9.351 4.839 3.079 1.00 87.62 70 GLY A CA 1
ATOM 545 C C . GLY A 1 70 ? -10.127 3.879 3.984 1.00 87.62 70 GLY A C 1
ATOM 546 O O . GLY A 1 70 ? -11.129 4.272 4.579 1.00 87.62 70 GLY A O 1
ATOM 547 N N . VAL A 1 71 ? -9.631 2.650 4.159 1.00 86.06 71 VAL A N 1
ATOM 548 C CA . VAL A 1 71 ? -10.243 1.663 5.066 1.00 86.06 71 VAL A CA 1
ATOM 549 C C . VAL A 1 71 ? -10.251 2.180 6.507 1.00 86.06 71 VAL A C 1
ATOM 551 O O . VAL A 1 71 ? -11.264 2.059 7.191 1.00 86.06 71 VAL A O 1
ATOM 554 N N . ALA A 1 72 ? -9.173 2.824 6.963 1.00 83.94 72 ALA A N 1
ATOM 555 C CA . ALA A 1 72 ? -9.096 3.400 8.305 1.00 83.94 72 ALA A CA 1
ATOM 556 C C . ALA A 1 72 ? -10.093 4.545 8.519 1.00 83.94 72 ALA A C 1
ATOM 558 O O . ALA A 1 72 ? -10.694 4.623 9.587 1.00 83.94 72 ALA A O 1
ATOM 559 N N . LEU A 1 73 ? -10.296 5.406 7.517 1.00 85.00 73 LEU A N 1
ATOM 560 C CA . LEU A 1 73 ? -11.295 6.477 7.579 1.00 85.00 73 LEU A CA 1
ATOM 561 C C . LEU A 1 73 ? -12.724 5.922 7.654 1.00 85.00 73 LEU A C 1
ATOM 563 O O . LEU A 1 73 ? -13.526 6.428 8.433 1.00 85.00 73 LEU A O 1
ATOM 567 N N . ILE A 1 74 ? -13.033 4.872 6.885 1.00 85.31 74 ILE A N 1
ATOM 568 C CA . ILE A 1 74 ? -14.341 4.197 6.930 1.00 85.31 74 ILE A CA 1
ATOM 569 C C . ILE A 1 74 ? -14.561 3.531 8.292 1.00 85.31 74 ILE A C 1
ATOM 571 O O . ILE A 1 74 ? -15.653 3.623 8.846 1.00 85.31 74 ILE A O 1
ATOM 575 N N . ASP A 1 75 ? -13.530 2.881 8.837 1.00 82.94 75 ASP A N 1
ATOM 576 C CA . ASP A 1 75 ? -13.595 2.217 10.139 1.00 82.94 75 ASP A CA 1
ATOM 577 C C . ASP A 1 75 ? -13.812 3.215 11.288 1.00 82.94 75 ASP A C 1
ATOM 579 O O . ASP A 1 75 ? -14.588 2.917 12.183 1.00 82.94 75 ASP A O 1
ATOM 583 N N . MET A 1 76 ? -13.189 4.403 11.244 1.00 79.56 76 MET A N 1
ATOM 584 C CA . MET A 1 76 ? -13.396 5.474 12.240 1.00 79.56 76 MET A CA 1
ATOM 585 C C . MET A 1 76 ? -14.743 6.195 12.115 1.00 79.56 76 MET A C 1
ATOM 587 O O . MET A 1 76 ? -15.172 6.849 13.061 1.00 79.56 76 MET A O 1
ATOM 591 N N . GLY A 1 77 ? -15.367 6.164 10.935 1.00 77.12 77 GLY A N 1
ATOM 592 C CA . GLY A 1 77 ? -16.666 6.796 10.692 1.00 77.12 77 GLY A CA 1
ATOM 593 C C . GLY A 1 77 ? -17.865 5.952 11.137 1.00 77.12 77 GLY A C 1
ATOM 594 O O . GLY A 1 77 ? -18.996 6.427 11.040 1.00 77.12 77 GLY A O 1
ATOM 595 N N . ARG A 1 78 ? -17.627 4.710 11.570 1.00 61.62 78 ARG A N 1
ATOM 596 C CA . ARG A 1 78 ? -18.615 3.796 12.152 1.00 61.62 78 ARG A CA 1
ATOM 597 C C . ARG A 1 78 ? -18.495 3.784 13.667 1.00 61.62 78 ARG A C 1
ATOM 599 O O . ARG A 1 78 ? -19.568 3.739 14.303 1.00 61.62 78 ARG A O 1
#